Protein AF-0000000080328925 (afdb_homodimer)

Nearest PDB structures (foldseek):
  3g5o-assembly1_D  TM=6.766E-01  e=2.628E-03  Mycobacterium tuberculosis H37Rv
  6l8f-assembly1_A  TM=6.306E-01  e=3.011E-03  Staphylococcus aureus subsp. aureus NCTC 8325
  6l8e-assembly1_B  TM=8.071E-01  e=2.493E-02  Staphylococcus aureus subsp. aureus NCTC 8325
  6l8e-assembly2_L  TM=7.746E-01  e=1.898E-02  Staphylococcus aureus subsp. aureus NCTC 8325
  2a6q-assembly3_D  TM=7.934E-01  e=1.118E-01  Escherichia coli

InterPro domains:
  IPR006442 Type II toxin-antitoxin system, antitoxin Phd/YefM [PF02604] (5-58)
  IPR036165 YefM-like superfamily [SSF143120] (5-52)
  IPR051405 phD/YefM antitoxin [PTHR33713] (3-58)

Secondary structure (DSSP, 8-state):
--EEEEHHHHHHTHHHHHHHHHHH---EEEEETTEEEEEEEEHHHHHHHHHHHHHHHHHHHHHHHSS------------------------/--EEEEHHHHHHTHHHHHHHHHHH---EEEEETTEEEEEEEEHHHHHHHHHHHHHHHHHHHHHHHHS------------------------

pLDDT: mean 80.92, std 21.48, range [37.5, 98.62]

Foldseek 3Di:
DAAEDEPVVCVVCVVVQVCCQAPVVHKYFYDHPPHTDDIDHDPVVVVVVVVVVVVVVVVVCVVVVVPPPPPPDPPPPPPVPPPPPPPDPDD/DAAEDEPVVCVVCVVVQVCCQAPVVHKYFYDHPPHTDDIDHDPVVVVVVVVVVVVVVVVVCVVVVVPPPPPPDPPPPPPPPPPPPPPDPDD

Solvent-accessible surface area (backbone atoms only — not comparable t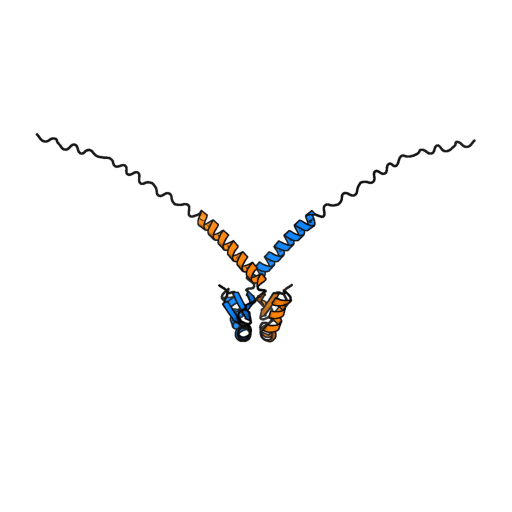o full-atom values): 10812 Å² total; per-residue (Å²): 134,70,50,77,42,43,53,72,56,39,48,78,37,41,72,61,54,49,45,39,20,64,75,65,70,38,40,37,34,34,17,57,96,87,39,81,49,34,28,43,33,29,56,66,57,51,49,53,51,50,51,51,52,52,52,52,50,50,51,51,50,52,61,55,53,63,64,62,59,78,76,78,71,76,77,78,78,75,78,73,75,78,77,77,74,75,69,76,77,81,125,135,68,50,76,40,43,54,72,55,39,47,78,37,41,70,59,53,50,46,40,20,63,74,65,68,38,40,36,33,33,18,58,95,86,38,80,50,34,28,42,31,30,55,66,56,51,50,52,51,51,52,51,53,53,52,51,48,51,51,51,48,52,61,55,54,61,65,60,57,78,75,76,70,78,76,78,78,76,76,75,76,78,76,77,74,76,68,77,78,73,133

Structure (mmCIF, N/CA/C/O backbone):
data_AF-0000000080328925-model_v1
#
loop_
_entity.id
_entity.type
_entity.pdbx_description
1 polymer Antitoxin
#
loop_
_atom_site.group_PDB
_atom_site.id
_atom_site.type_symbol
_atom_site.label_atom_id
_atom_site.label_alt_id
_atom_site.label_comp_id
_atom_site.label_asym_id
_atom_site.label_entity_id
_atom_site.label_seq_id
_atom_site.pdbx_PDB_ins_code
_atom_site.Cartn_x
_atom_site.Cartn_y
_atom_site.Cartn_z
_atom_site.occupancy
_atom_site.B_iso_or_equiv
_atom_site.auth_seq_id
_atom_site.auth_comp_id
_atom_site.auth_asym_id
_atom_site.auth_atom_id
_atom_site.pdbx_PDB_model_num
ATOM 1 N N . MET A 1 1 ? 4.5 -3.24 13.562 1 73.44 1 MET A N 1
ATOM 2 C CA . MET A 1 1 ? 5.504 -3.932 12.758 1 73.44 1 MET A CA 1
ATOM 3 C C . MET A 1 1 ? 4.867 -4.574 11.523 1 73.44 1 MET A C 1
ATOM 5 O O . MET A 1 1 ? 3.715 -5.004 11.57 1 73.44 1 MET A O 1
ATOM 9 N N . ALA A 1 2 ? 5.555 -4.457 10.289 1 85.75 2 ALA A N 1
ATOM 10 C CA . ALA A 1 2 ? 5.027 -5.047 9.055 1 85.75 2 ALA A CA 1
ATOM 11 C C . ALA A 1 2 ? 5.527 -6.477 8.875 1 85.75 2 ALA A C 1
ATOM 13 O O . ALA A 1 2 ? 6.633 -6.816 9.312 1 85.75 2 ALA A O 1
ATOM 14 N N . TYR A 1 3 ? 4.691 -7.438 8.398 1 95.06 3 TYR A N 1
ATOM 15 C CA . TYR A 1 3 ? 5.039 -8.805 8.031 1 95.06 3 TYR A CA 1
ATOM 16 C C . TYR A 1 3 ? 5.836 -8.844 6.738 1 95.06 3 TYR A C 1
ATOM 18 O O . TYR A 1 3 ? 5.438 -8.234 5.742 1 95.06 3 TYR A O 1
ATOM 26 N N . GLU A 1 4 ? 6.984 -9.539 6.754 1 97.81 4 GLU A N 1
ATOM 27 C CA . GLU A 1 4 ? 7.828 -9.602 5.566 1 97.81 4 GLU A CA 1
ATOM 28 C C . GLU A 1 4 ? 7.75 -10.977 4.906 1 97.81 4 GLU A C 1
ATOM 30 O O . GLU A 1 4 ? 7.723 -12 5.59 1 97.81 4 GLU A O 1
ATOM 35 N N . ILE A 1 5 ? 7.691 -10.984 3.531 1 98.12 5 ILE A N 1
ATOM 36 C CA . ILE A 1 5 ? 7.602 -12.227 2.762 1 98.12 5 ILE A CA 1
ATOM 37 C C . ILE A 1 5 ? 8.336 -12.062 1.435 1 98.12 5 ILE A C 1
ATOM 39 O O . ILE A 1 5 ? 8.328 -10.977 0.84 1 98.12 5 ILE A O 1
ATOM 43 N N . SER A 1 6 ? 9 -13.125 0.946 1 97.81 6 SER A N 1
ATOM 44 C CA . SER A 1 6 ? 9.688 -13.055 -0.342 1 97.81 6 SER A CA 1
ATOM 45 C C . SER A 1 6 ? 8.688 -13.039 -1.495 1 97.81 6 SER A C 1
ATOM 47 O O . SER A 1 6 ? 7.559 -13.516 -1.354 1 97.81 6 SER A O 1
ATOM 49 N N . VAL A 1 7 ? 9.156 -12.523 -2.627 1 96.88 7 VAL A N 1
ATOM 50 C CA . VAL A 1 7 ? 8.328 -12.469 -3.828 1 96.88 7 VAL A CA 1
ATOM 51 C C . VAL A 1 7 ? 7.828 -13.875 -4.172 1 96.88 7 VAL A C 1
ATOM 53 O O . VAL A 1 7 ? 6.66 -14.055 -4.516 1 96.88 7 VAL A O 1
ATOM 56 N N . THR A 1 8 ? 8.672 -14.859 -4.102 1 96.06 8 THR A N 1
ATOM 57 C CA . THR A 1 8 ? 8.328 -16.234 -4.43 1 96.06 8 THR A CA 1
ATOM 58 C C . THR A 1 8 ? 7.223 -16.75 -3.514 1 96.06 8 THR A C 1
ATOM 60 O O . THR A 1 8 ? 6.211 -17.281 -3.988 1 96.06 8 THR A O 1
ATOM 63 N N . HIS A 1 9 ? 7.324 -16.547 -2.246 1 97.12 9 HIS A N 1
ATOM 64 C CA . HIS A 1 9 ? 6.324 -17 -1.287 1 97.12 9 HIS A CA 1
ATOM 65 C C . HIS A 1 9 ? 5.055 -16.172 -1.379 1 97.12 9 HIS A C 1
ATOM 67 O O . HIS A 1 9 ? 3.949 -16.688 -1.194 1 97.12 9 HIS A O 1
ATOM 73 N N . ALA A 1 10 ? 5.23 -14.922 -1.622 1 98.06 10 ALA A N 1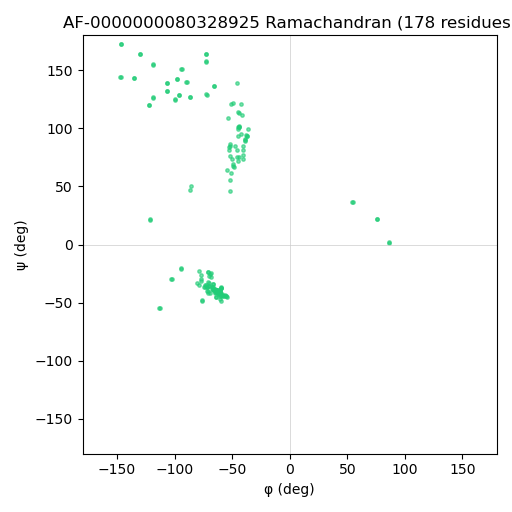
ATOM 74 C CA . ALA A 1 10 ? 4.062 -14.055 -1.765 1 98.06 10 ALA A CA 1
ATOM 75 C C . ALA A 1 10 ? 3.154 -14.531 -2.891 1 98.06 10 ALA A C 1
ATOM 77 O O . ALA A 1 10 ? 1.928 -14.508 -2.76 1 98.06 10 ALA A O 1
ATOM 78 N N . ARG A 1 11 ? 3.795 -14.906 -3.998 1 96.25 11 ARG A N 1
ATOM 79 C CA . ARG A 1 11 ? 3.021 -15.43 -5.121 1 96.25 11 ARG A CA 1
ATOM 80 C C . ARG A 1 11 ? 2.199 -16.641 -4.703 1 96.25 11 ARG A C 1
ATOM 82 O O . ARG A 1 11 ? 1.01 -16.734 -5.016 1 96.25 11 ARG A O 1
ATOM 89 N N . ALA A 1 12 ? 2.771 -17.516 -3.994 1 96.88 12 ALA A N 1
ATOM 90 C CA . ALA A 1 12 ? 2.141 -18.766 -3.588 1 96.88 12 ALA A CA 1
ATOM 91 C C . ALA A 1 12 ? 1.044 -18.531 -2.557 1 96.88 12 ALA A C 1
ATOM 93 O O . ALA A 1 12 ? 0.071 -19.281 -2.484 1 96.88 12 ALA A O 1
ATOM 94 N N . GLU A 1 13 ? 1.118 -17.391 -1.814 1 97.5 13 GLU A N 1
ATOM 95 C CA . GLU A 1 13 ? 0.231 -17.188 -0.673 1 97.5 13 GLU A CA 1
ATOM 96 C C . GLU A 1 13 ? -0.596 -15.922 -0.841 1 97.5 13 GLU A C 1
ATOM 98 O O . GLU A 1 13 ? -1.087 -15.359 0.141 1 97.5 13 GLU A O 1
ATOM 103 N N . LEU A 1 14 ? -0.734 -15.484 -2 1 97.62 14 LEU A N 1
ATOM 104 C CA . LEU A 1 14 ? -1.312 -14.164 -2.223 1 97.62 14 LEU A CA 1
ATOM 105 C C . LEU A 1 14 ? -2.678 -14.047 -1.552 1 97.62 14 LEU A C 1
ATOM 107 O O . LEU A 1 14 ? -2.977 -13.031 -0.913 1 97.62 14 LEU A O 1
ATOM 111 N N . ALA A 1 15 ? -3.537 -15.078 -1.69 1 95.38 15 ALA A N 1
ATOM 112 C CA . ALA A 1 15 ? -4.875 -15.023 -1.107 1 95.38 15 ALA A CA 1
ATOM 113 C C . ALA A 1 15 ? -4.809 -14.844 0.407 1 95.38 15 ALA A C 1
ATOM 115 O O . ALA A 1 15 ? -5.531 -14.023 0.975 1 95.38 15 ALA A O 1
ATOM 116 N N . ASP A 1 16 ? -3.955 -15.562 1.04 1 96.94 16 ASP A N 1
ATOM 117 C CA . ASP A 1 16 ? -3.779 -15.477 2.486 1 96.94 16 ASP A CA 1
ATOM 118 C C . ASP A 1 16 ? -3.213 -14.109 2.887 1 96.94 16 ASP A C 1
ATOM 120 O O . ASP A 1 16 ? -3.59 -13.555 3.922 1 96.94 16 ASP A O 1
ATOM 124 N N . LEU A 1 17 ? -2.299 -13.586 2.125 1 98 17 LEU A N 1
ATOM 125 C CA . LEU A 1 17 ? -1.716 -12.281 2.412 1 98 17 LEU A CA 1
ATOM 126 C C . LEU A 1 17 ? -2.768 -11.18 2.32 1 98 17 LEU A C 1
ATOM 128 O O . LEU A 1 17 ? -2.795 -10.266 3.148 1 98 17 LEU A O 1
ATOM 132 N N . ILE A 1 18 ? -3.625 -11.336 1.327 1 97.81 18 ILE A N 1
ATOM 133 C CA . ILE A 1 18 ? -4.715 -10.383 1.169 1 97.81 18 ILE A CA 1
ATOM 134 C C . ILE A 1 18 ? -5.637 -10.438 2.387 1 97.81 18 ILE A C 1
ATOM 136 O O . ILE A 1 18 ? -6.039 -9.406 2.92 1 97.81 18 ILE A O 1
ATOM 140 N N . ASN A 1 19 ? -5.906 -11.586 2.871 1 97 19 ASN A N 1
ATOM 141 C CA . ASN A 1 19 ? -6.75 -11.75 4.051 1 97 19 ASN A CA 1
ATOM 142 C C . ASN A 1 19 ? -6.113 -11.125 5.285 1 97 19 ASN A C 1
ATOM 144 O O . ASN A 1 19 ? -6.809 -10.547 6.129 1 97 19 ASN A O 1
ATOM 148 N N . ARG A 1 20 ? -4.836 -11.273 5.395 1 96.5 20 ARG A N 1
ATOM 149 C CA . ARG A 1 20 ? -4.113 -10.672 6.512 1 96.5 20 ARG A CA 1
ATOM 150 C C . ARG A 1 20 ? -4.273 -9.156 6.52 1 96.5 20 ARG A C 1
ATOM 152 O O . ARG A 1 20 ? -4.426 -8.547 7.578 1 96.5 20 ARG A O 1
ATOM 159 N N . VAL A 1 21 ? -4.281 -8.578 5.375 1 97.94 21 VAL A N 1
ATOM 160 C CA . VAL A 1 21 ? -4.414 -7.129 5.258 1 97.94 21 VAL A CA 1
ATOM 161 C C . VAL A 1 21 ? -5.867 -6.719 5.504 1 97.94 21 VAL A C 1
ATOM 163 O O . VAL A 1 21 ? -6.137 -5.824 6.309 1 97.94 21 VAL A O 1
ATOM 166 N N . VAL A 1 22 ? -6.781 -7.402 4.875 1 97.19 22 VAL A N 1
ATOM 167 C CA . VAL A 1 22 ? -8.188 -7.023 4.906 1 97.19 22 VAL A CA 1
ATOM 168 C C . VAL A 1 22 ? -8.766 -7.285 6.297 1 97.19 22 VAL A C 1
ATOM 170 O O . VAL A 1 22 ? -9.469 -6.441 6.855 1 97.19 22 VAL A O 1
ATOM 173 N N . TYR A 1 23 ? -8.445 -8.375 6.914 1 96.44 23 TYR A N 1
ATOM 174 C CA . TYR A 1 23 ? -9.086 -8.773 8.164 1 96.44 23 TYR A CA 1
ATOM 175 C C . TYR A 1 23 ? -8.18 -8.484 9.359 1 96.44 23 TYR A C 1
ATOM 177 O O . TYR A 1 23 ? -8.656 -8.227 10.461 1 96.44 23 TYR A O 1
ATOM 185 N N . GLY A 1 24 ? -6.945 -8.523 9.188 1 94.75 24 GLY A N 1
ATOM 186 C CA . GLY A 1 24 ? -6.016 -8.344 10.289 1 94.75 24 GLY A CA 1
ATOM 187 C C . GLY A 1 24 ? -5.535 -6.914 10.445 1 94.75 24 GLY A C 1
ATOM 188 O O . GLY A 1 24 ? -4.973 -6.551 11.484 1 94.75 24 GLY A O 1
ATOM 189 N N . GLY A 1 25 ? -5.652 -6.172 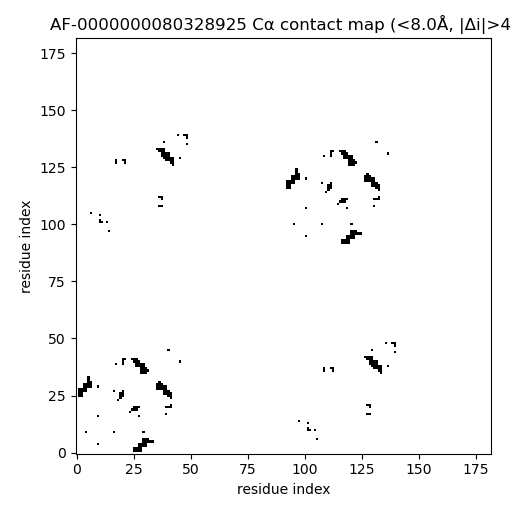9.406 1 93.25 25 GLY A N 1
ATOM 190 C CA . GLY A 1 25 ? -5.188 -4.797 9.453 1 93.25 25 GLY A CA 1
ATOM 191 C C . GLY A 1 25 ? -3.676 -4.676 9.375 1 93.25 25 GLY A C 1
ATOM 192 O O . GLY A 1 25 ? -3.107 -3.662 9.781 1 93.25 25 GLY A O 1
ATOM 193 N N . GLU A 1 26 ? -3.043 -5.648 8.867 1 94.88 26 GLU A N 1
ATOM 194 C CA . GLU A 1 26 ? -1.586 -5.676 8.781 1 94.88 26 GLU A CA 1
ATOM 195 C C . GLU A 1 26 ? -1.104 -5.148 7.434 1 94.88 26 GLU A C 1
ATOM 197 O O . GLU A 1 26 ? -1.851 -5.16 6.453 1 94.88 26 GLU A O 1
ATOM 202 N N . ARG A 1 27 ? 0.048 -4.621 7.512 1 97.88 27 ARG A N 1
ATOM 203 C CA . ARG A 1 27 ? 0.767 -4.359 6.266 1 97.88 27 ARG A CA 1
ATOM 204 C C . ARG A 1 27 ? 1.772 -5.469 5.977 1 97.88 27 ARG A C 1
ATOM 206 O O . ARG A 1 27 ? 2.402 -6 6.891 1 97.88 27 ARG A O 1
ATOM 213 N N . VAL A 1 28 ? 1.84 -5.754 4.652 1 98.44 28 VAL A N 1
ATOM 214 C CA . VAL A 1 28 ? 2.744 -6.828 4.258 1 98.44 28 VAL A CA 1
ATOM 215 C C . VAL A 1 28 ? 3.818 -6.277 3.318 1 98.44 28 VAL A C 1
ATOM 217 O O . VAL A 1 28 ? 3.502 -5.684 2.285 1 98.44 28 VAL A O 1
ATOM 220 N N . VAL A 1 29 ? 5.066 -6.539 3.699 1 98.5 29 VAL A N 1
ATOM 221 C CA . VAL A 1 29 ? 6.18 -6.098 2.867 1 98.5 29 VAL A CA 1
ATOM 222 C C . VAL A 1 29 ? 6.691 -7.262 2.021 1 98.5 29 VAL A C 1
ATOM 224 O O . VAL A 1 29 ? 6.961 -8.344 2.545 1 98.5 29 VAL A O 1
ATOM 227 N N . VAL A 1 30 ? 6.723 -7.055 0.761 1 98.44 30 VAL A N 1
ATOM 228 C CA . VAL A 1 30 ? 7.246 -8.055 -0.166 1 98.44 30 VAL A CA 1
ATOM 229 C C . VAL A 1 30 ? 8.703 -7.75 -0.487 1 98.44 30 VAL A C 1
ATOM 231 O O . VAL A 1 30 ? 9.039 -6.637 -0.902 1 98.44 30 VAL A O 1
ATOM 234 N N . THR A 1 31 ? 9.547 -8.789 -0.33 1 97.94 31 THR A N 1
ATOM 235 C CA . THR A 1 31 ? 10.984 -8.586 -0.462 1 97.94 31 THR A CA 1
ATOM 236 C C . THR A 1 31 ? 11.547 -9.422 -1.607 1 97.94 31 THR A C 1
ATOM 238 O O . THR A 1 31 ? 10.891 -10.359 -2.078 1 97.94 31 THR A O 1
ATOM 241 N N . ARG A 1 32 ? 12.586 -9.008 -2.139 1 96.25 32 ARG A N 1
ATOM 242 C CA . ARG A 1 32 ? 13.438 -9.789 -3.025 1 96.25 32 ARG A CA 1
ATOM 243 C C . ARG A 1 32 ? 14.859 -9.867 -2.484 1 96.25 32 ARG A C 1
ATOM 245 O O . ARG A 1 32 ? 15.508 -8.844 -2.273 1 96.25 32 ARG A O 1
ATOM 252 N N . HIS A 1 33 ? 15.391 -11 -2.207 1 95.19 33 HIS A N 1
ATOM 253 C CA . HIS A 1 33 ? 16.719 -11.203 -1.645 1 95.19 33 HIS A CA 1
ATOM 254 C C . HIS A 1 33 ? 16.906 -10.414 -0.356 1 95.19 33 HIS A C 1
ATOM 256 O O . HIS A 1 33 ? 17.938 -9.766 -0.162 1 95.19 33 HIS A O 1
ATOM 262 N N . GLY A 1 34 ? 15.875 -10.359 0.349 1 94.19 34 GLY A N 1
ATOM 263 C CA . GLY A 1 34 ? 15.938 -9.734 1.658 1 94.19 34 GLY A CA 1
ATOM 264 C C . GLY A 1 34 ? 15.734 -8.227 1.607 1 94.19 34 GLY A C 1
ATOM 265 O O . GLY A 1 34 ? 15.703 -7.566 2.646 1 94.19 34 GLY A O 1
ATOM 266 N N . LYS A 1 35 ? 15.492 -7.66 0.41 1 95.56 35 LYS A N 1
ATOM 267 C CA . LYS A 1 35 ? 15.289 -6.223 0.255 1 95.56 35 LYS A CA 1
ATOM 268 C C . LYS A 1 35 ? 13.82 -5.902 -0.009 1 95.56 35 LYS A C 1
ATOM 270 O O . LYS A 1 35 ? 13.18 -6.527 -0.859 1 95.56 35 LYS A O 1
ATOM 275 N N . PRO A 1 36 ? 13.297 -4.953 0.702 1 97 36 PRO A N 1
ATOM 276 C CA . PRO A 1 36 ? 11.898 -4.586 0.47 1 97 36 PRO A CA 1
ATOM 277 C C . PRO A 1 36 ? 11.672 -3.977 -0.912 1 97 36 PRO A C 1
ATOM 279 O O . PRO A 1 36 ? 12.438 -3.121 -1.35 1 97 36 PRO A O 1
ATOM 282 N N . LEU A 1 37 ? 10.594 -4.402 -1.585 1 97.69 37 LEU A N 1
ATOM 283 C CA . LEU A 1 37 ? 10.258 -3.91 -2.916 1 97.69 37 LEU A CA 1
ATOM 284 C C . LEU A 1 37 ? 8.977 -3.088 -2.887 1 97.69 37 LEU A C 1
ATOM 286 O O . LEU A 1 37 ? 8.961 -1.935 -3.322 1 97.69 37 LEU A O 1
ATOM 290 N N . VAL A 1 38 ? 7.938 -3.721 -2.352 1 98.31 38 VAL A N 1
ATOM 291 C CA . VAL A 1 38 ? 6.605 -3.131 -2.299 1 98.31 38 VAL A CA 1
ATOM 292 C C . VAL A 1 38 ? 5.883 -3.596 -1.035 1 98.31 38 VAL A C 1
ATOM 294 O O . VAL A 1 38 ? 6.391 -4.445 -0.298 1 98.31 38 VAL A O 1
ATOM 297 N N . ALA A 1 39 ? 4.758 -3.02 -0.806 1 98.62 39 ALA A N 1
ATOM 298 C CA . ALA A 1 39 ? 3.928 -3.449 0.316 1 98.62 39 ALA A CA 1
ATOM 299 C C . ALA A 1 39 ? 2.465 -3.578 -0.101 1 98.62 39 ALA A C 1
ATOM 301 O O . ALA A 1 39 ? 1.987 -2.826 -0.953 1 98.62 39 ALA A O 1
ATOM 302 N N . LEU A 1 40 ? 1.852 -4.57 0.459 1 98.62 40 LEU A N 1
ATOM 303 C CA . LEU A 1 40 ? 0.396 -4.66 0.417 1 98.62 40 LEU A CA 1
ATOM 304 C C . LEU A 1 40 ? -0.23 -3.883 1.571 1 98.62 40 LEU A C 1
ATOM 306 O O . LEU A 1 40 ? 0.138 -4.082 2.73 1 98.62 40 LEU A O 1
ATOM 310 N N . VAL A 1 41 ? -1.163 -2.971 1.268 1 98.19 41 VAL A N 1
ATOM 311 C CA . VAL A 1 41 ? -1.798 -2.156 2.299 1 98.19 41 VAL A CA 1
ATOM 312 C C . VAL A 1 41 ? -3.314 -2.201 2.133 1 98.19 41 VAL A C 1
ATOM 314 O O . VAL A 1 41 ? -3.818 -2.59 1.075 1 98.19 41 VAL A O 1
ATOM 317 N N . SER A 1 42 ? -3.992 -1.792 3.148 1 97.81 42 SER A N 1
ATOM 318 C CA . SER A 1 42 ? -5.449 -1.78 3.15 1 97.81 42 SER A CA 1
ATOM 319 C C . SER A 1 42 ? -5.996 -0.667 2.264 1 97.81 42 SER A C 1
ATOM 321 O O . SER A 1 42 ? -5.273 0.276 1.928 1 97.81 42 SER A O 1
ATOM 323 N N . ALA A 1 43 ? -7.25 -0.837 1.982 1 96.12 43 ALA A N 1
ATOM 324 C CA . ALA A 1 43 ? -7.957 0.228 1.276 1 96.12 43 ALA A CA 1
ATOM 325 C C . ALA A 1 43 ? -7.93 1.528 2.074 1 96.12 43 ALA A C 1
ATOM 327 O O . ALA A 1 43 ? -7.809 2.613 1.502 1 96.12 43 ALA A O 1
ATOM 328 N N . ALA A 1 44 ? -8.023 1.46 3.312 1 95.69 44 ALA A N 1
ATOM 329 C CA . ALA A 1 44 ? -7.965 2.639 4.176 1 95.69 44 ALA A CA 1
ATOM 330 C C . ALA A 1 44 ? -6.605 3.324 4.082 1 95.69 44 ALA A C 1
ATOM 332 O O . ALA A 1 44 ? -6.527 4.555 4.012 1 95.69 44 ALA A O 1
ATOM 333 N N . ASP A 1 45 ? -5.562 2.545 4.129 1 97 45 ASP A N 1
ATOM 334 C CA . ASP A 1 45 ? -4.227 3.104 3.971 1 97 45 ASP A CA 1
ATOM 335 C C . ASP A 1 45 ? -4.074 3.789 2.613 1 97 45 ASP A C 1
ATOM 337 O O . ASP A 1 45 ? -3.436 4.84 2.51 1 97 45 ASP A O 1
ATOM 341 N N . LEU A 1 46 ? -4.633 3.15 1.612 1 96.88 46 LEU A N 1
ATOM 342 C CA . LEU A 1 46 ? -4.582 3.758 0.287 1 96.88 46 LEU A CA 1
ATOM 343 C C . LEU A 1 46 ? -5.289 5.109 0.281 1 96.88 46 LEU A C 1
ATOM 345 O O . LEU A 1 46 ? -4.805 6.066 -0.332 1 96.88 46 LEU A O 1
ATOM 349 N N . GLU A 1 47 ? -6.344 5.195 0.957 1 96.25 47 GLU A N 1
ATOM 350 C CA . GLU A 1 47 ? -7.086 6.449 1.057 1 96.25 47 GLU A CA 1
ATOM 351 C C . GLU A 1 47 ? -6.273 7.52 1.779 1 96.25 47 GLU A C 1
ATOM 353 O O . GLU A 1 47 ? -6.273 8.688 1.376 1 96.25 47 GLU A O 1
ATOM 358 N N . ARG A 1 48 ? -5.633 7.121 2.775 1 96.69 48 ARG A N 1
ATOM 359 C CA . ARG A 1 48 ? -4.777 8.055 3.502 1 96.69 48 ARG A CA 1
ATOM 360 C C . ARG A 1 48 ? -3.682 8.609 2.598 1 96.69 48 ARG A C 1
ATOM 362 O O . ARG A 1 48 ? -3.357 9.797 2.664 1 96.69 48 ARG A O 1
ATOM 369 N N . LEU A 1 49 ? -3.129 7.77 1.814 1 96.81 49 LEU A N 1
ATOM 370 C CA . LEU A 1 49 ? -2.107 8.211 0.871 1 96.81 49 LEU A CA 1
ATOM 371 C C . LEU A 1 49 ? -2.688 9.195 -0.137 1 96.81 49 LEU A C 1
ATOM 373 O O . LEU A 1 49 ? -2.047 10.195 -0.474 1 96.81 49 LEU A O 1
ATOM 377 N N . ALA A 1 50 ? -3.867 8.898 -0.579 1 95.88 50 ALA A N 1
ATOM 378 C CA . ALA A 1 50 ? -4.531 9.789 -1.529 1 95.88 50 ALA A CA 1
ATOM 379 C C . ALA A 1 50 ? -4.777 11.164 -0.915 1 95.88 50 ALA A C 1
ATOM 381 O O . ALA A 1 50 ? -4.66 12.188 -1.596 1 95.88 50 ALA A O 1
ATOM 382 N N . GLU A 1 51 ? -5.129 11.18 0.304 1 96.06 51 GLU A N 1
ATOM 383 C CA . GLU A 1 51 ? -5.344 12.438 1.015 1 96.06 51 GLU A CA 1
ATOM 384 C C . GLU A 1 51 ? -4.055 13.25 1.106 1 96.06 51 GLU A C 1
ATOM 386 O O . GLU A 1 51 ? -4.074 14.469 0.966 1 96.06 51 GLU A O 1
ATOM 391 N N . LEU A 1 52 ? -2.994 12.531 1.35 1 94.56 52 LEU A N 1
ATOM 392 C CA . LEU A 1 52 ? -1.695 13.195 1.386 1 94.56 52 LEU A CA 1
ATOM 393 C C . LEU A 1 52 ? -1.357 13.805 0.028 1 94.56 52 LEU A C 1
ATOM 395 O O . LEU A 1 52 ? -0.852 14.93 -0.047 1 94.56 52 LEU A O 1
ATOM 399 N N . ASP A 1 53 ? -1.658 13.062 -1.004 1 94.75 53 ASP A N 1
ATOM 400 C CA . ASP A 1 53 ? -1.414 13.57 -2.352 1 94.75 53 ASP A CA 1
ATOM 401 C C . ASP A 1 53 ? -2.232 14.828 -2.625 1 94.75 53 ASP A C 1
ATOM 403 O O . ASP A 1 53 ? -1.72 15.797 -3.193 1 94.75 53 ASP A O 1
ATOM 407 N N . ALA A 1 54 ? -3.443 14.789 -2.205 1 93.94 54 ALA A N 1
ATOM 408 C CA . ALA A 1 54 ? -4.34 15.914 -2.426 1 93.94 54 ALA A CA 1
ATOM 409 C C . ALA A 1 54 ? -3.867 17.156 -1.658 1 93.94 54 ALA A C 1
ATOM 411 O O . ALA A 1 54 ? -3.949 18.266 -2.162 1 93.94 54 ALA A O 1
ATOM 412 N N . ALA A 1 55 ? -3.385 16.938 -0.504 1 91 55 ALA A N 1
ATOM 413 C CA . ALA A 1 55 ? -2.9 18.047 0.32 1 91 55 ALA A CA 1
ATOM 414 C C . ALA A 1 55 ? -1.653 18.688 -0.291 1 91 55 ALA A C 1
ATOM 416 O O . ALA A 1 55 ? -1.496 19.906 -0.264 1 91 55 ALA A O 1
ATOM 417 N N . GLN A 1 56 ? -0.836 17.906 -0.831 1 89.31 56 GLN A N 1
ATOM 418 C CA . GLN A 1 56 ? 0.391 18.406 -1.445 1 89.31 56 GLN A CA 1
ATOM 419 C C . GLN A 1 56 ? 0.09 19.188 -2.719 1 89.31 56 GLN A C 1
ATOM 421 O O . GLN A 1 56 ? 0.738 20.203 -2.998 1 89.31 56 GLN A O 1
ATOM 426 N N . G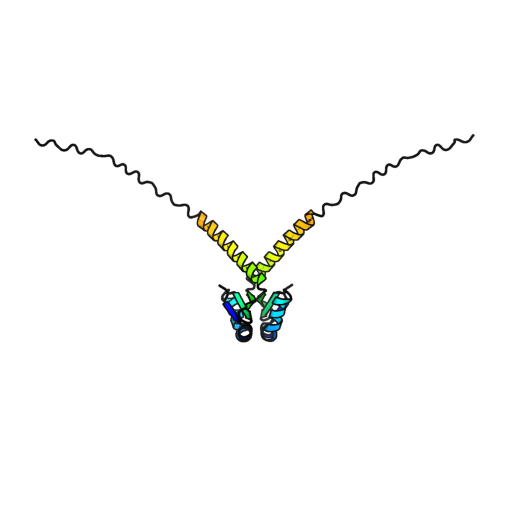LU A 1 57 ? -0.868 18.734 -3.379 1 89.62 57 GLU A N 1
ATOM 427 C CA . GLU A 1 57 ? -1.265 19.453 -4.59 1 89.62 57 GLU A CA 1
ATOM 428 C C . GLU A 1 57 ? -1.847 20.812 -4.254 1 89.62 57 GLU A C 1
ATOM 430 O O . GLU A 1 57 ? -1.629 21.781 -4.988 1 89.62 57 GLU A O 1
ATOM 435 N N . GLN A 1 58 ? -2.535 20.859 -3.201 1 87.38 58 GLN A N 1
ATOM 436 C CA . GLN A 1 58 ? -3.125 22.125 -2.768 1 87.38 58 GLN A CA 1
ATOM 437 C C . GLN A 1 58 ? -2.045 23.125 -2.352 1 87.38 58 GLN A C 1
ATOM 439 O O . GLN A 1 58 ? -2.137 24.312 -2.664 1 87.38 58 GLN A O 1
ATOM 444 N N . VAL A 1 59 ? -1.005 22.609 -1.795 1 85.69 59 VAL A N 1
ATOM 445 C CA . VAL A 1 59 ? 0.091 23.469 -1.359 1 85.69 59 VAL A CA 1
ATOM 446 C C . VAL A 1 59 ? 0.872 23.969 -2.574 1 85.69 59 VAL A C 1
ATOM 448 O O . VAL A 1 59 ? 1.215 25.141 -2.658 1 85.69 59 VAL A O 1
ATOM 451 N N . ILE A 1 60 ? 0.999 23.141 -3.537 1 86.69 60 ILE A N 1
ATOM 452 C CA . ILE A 1 60 ? 1.739 23.5 -4.746 1 86.69 60 ILE A CA 1
ATOM 453 C C . ILE A 1 60 ? 0.944 24.516 -5.562 1 86.69 60 ILE A C 1
ATOM 455 O O . ILE A 1 60 ? 1.508 25.469 -6.086 1 86.69 60 ILE A O 1
ATOM 459 N N . SER A 1 61 ? -0.334 24.266 -5.586 1 86.94 61 SER A N 1
ATOM 460 C CA . SER A 1 61 ? -1.194 25.172 -6.348 1 86.94 61 SER A CA 1
ATOM 461 C C . SER A 1 61 ? -1.314 26.531 -5.668 1 86.94 61 SER A C 1
ATOM 463 O O . SER A 1 61 ? -1.41 27.562 -6.34 1 86.94 61 SER A O 1
ATOM 465 N N . SER A 1 62 ? -1.267 26.531 -4.355 1 81.94 62 SER A N 1
ATOM 466 C CA . SER A 1 62 ? -1.369 27.797 -3.611 1 81.94 62 SER A CA 1
ATOM 467 C C . SER A 1 62 ? -0.089 28.609 -3.729 1 81.94 62 SER A C 1
ATOM 469 O O . SER A 1 62 ? -0.138 29.844 -3.834 1 81.94 62 SER A O 1
ATOM 471 N N . VAL A 1 63 ? 1.004 27.906 -3.781 1 78.88 63 VAL A N 1
ATOM 472 C CA . VAL A 1 63 ? 2.283 28.594 -3.883 1 78.88 63 VAL A CA 1
ATOM 473 C C . VAL A 1 63 ? 2.496 29.078 -5.316 1 78.88 63 VAL A C 1
ATOM 475 O O . VAL A 1 63 ? 3.135 30.109 -5.539 1 78.88 63 VAL A O 1
ATOM 478 N N . SER A 1 64 ? 1.927 28.328 -6.207 1 74.5 64 SER A N 1
ATOM 479 C CA . SER A 1 64 ? 2.051 28.719 -7.609 1 74.5 64 SER A CA 1
ATOM 480 C C . SER A 1 64 ? 1.062 29.812 -7.969 1 74.5 64 SER A C 1
ATOM 482 O O . SER A 1 64 ? 1.316 30.625 -8.867 1 74.5 64 SER A O 1
ATOM 484 N N . GLY A 1 65 ? -0.066 29.766 -7.344 1 65.44 65 GLY A N 1
ATOM 485 C CA . GLY A 1 65 ? -1.054 30.812 -7.598 1 65.44 65 GLY A CA 1
ATOM 486 C C . GLY A 1 65 ? -0.649 32.156 -7.047 1 65.44 65 GLY A C 1
ATOM 487 O O . GLY A 1 65 ? -1.215 33.188 -7.434 1 65.44 65 GLY A O 1
ATOM 488 N N . VAL A 1 66 ? 0.174 32.156 -5.973 1 59.22 66 VAL A N 1
ATOM 489 C CA . VAL A 1 66 ? 0.583 33.406 -5.395 1 59.22 66 VAL A CA 1
ATOM 490 C C . VAL A 1 66 ? 1.511 34.156 -6.363 1 59.22 66 VAL A C 1
ATOM 492 O O . VAL A 1 66 ? 1.632 35.375 -6.309 1 59.22 66 VAL A O 1
ATOM 495 N N . HIS A 1 67 ? 2.119 33.438 -7.18 1 56.12 67 HIS A N 1
ATOM 496 C CA . HIS A 1 67 ? 3.031 34.188 -8.055 1 56.12 67 HIS A CA 1
ATOM 497 C C . HIS A 1 67 ? 2.275 34.875 -9.18 1 56.12 67 HIS A C 1
ATOM 499 O O . HIS A 1 67 ? 2.848 35.688 -9.906 1 56.12 67 HIS A O 1
ATOM 505 N N . GLU A 1 68 ? 1.175 34.344 -9.43 1 53.19 68 GLU A N 1
ATOM 506 C CA . GLU A 1 68 ? 0.637 35 -10.617 1 53.19 68 GLU A CA 1
ATOM 507 C C . GLU A 1 68 ? -0.154 36.25 -10.242 1 53.19 68 GLU A C 1
ATOM 509 O O . GLU A 1 68 ? -1.348 36.156 -9.945 1 53.19 68 GLU A O 1
ATOM 514 N N . ALA A 1 69 ? 0.392 37.125 -9.367 1 54.19 69 ALA A N 1
ATOM 515 C CA . ALA A 1 69 ? -0.238 38.438 -9.281 1 54.19 69 ALA A CA 1
ATOM 516 C C . ALA A 1 69 ? -0.404 39.062 -10.664 1 54.19 69 ALA A C 1
ATOM 518 O O . ALA A 1 69 ? 0.432 38.844 -11.547 1 54.19 69 ALA A O 1
ATOM 519 N N . PRO A 1 70 ? -1.564 39.375 -11.094 1 53.97 70 PRO A N 1
ATOM 520 C CA . PRO A 1 70 ? -1.79 40.062 -12.375 1 53.97 70 PRO A CA 1
ATOM 521 C C . PRO A 1 70 ? -0.831 41.219 -12.609 1 53.97 70 PRO A C 1
ATOM 523 O O . PRO A 1 70 ? -0.521 41.969 -11.672 1 53.97 70 PRO A O 1
ATOM 526 N N . SER A 1 71 ? 0.204 41.094 -13.383 1 53.28 71 SER A N 1
ATOM 527 C CA . SER A 1 71 ? 0.998 42.219 -13.875 1 53.28 71 SER A CA 1
ATOM 528 C C . SER A 1 71 ? 0.114 43.406 -14.227 1 53.28 71 SER A C 1
ATOM 530 O O . SER A 1 71 ? -0.815 43.281 -15.023 1 53.28 71 SER A O 1
ATOM 532 N N . VAL A 1 72 ? -0.138 44.25 -13.328 1 51.78 72 VAL A N 1
ATOM 533 C CA . VAL A 1 72 ? -0.786 45.531 -13.648 1 51.78 72 VAL A CA 1
ATOM 534 C C . VAL A 1 72 ? -0.25 46.062 -14.977 1 51.78 72 VAL A C 1
ATOM 536 O O . VAL A 1 72 ? 0.964 46.188 -15.164 1 51.78 72 VAL A O 1
ATOM 539 N N . GLN A 1 73 ? -0.818 45.844 -16.094 1 50.5 73 GLN A N 1
ATOM 540 C CA . GLN A 1 73 ? -0.55 46.531 -17.344 1 50.5 73 GLN A CA 1
ATOM 541 C C . GLN A 1 73 ? -0.428 48.031 -17.125 1 50.5 73 GLN A C 1
ATOM 543 O O . GLN A 1 73 ? -1.188 48.625 -16.359 1 50.5 73 GLN A O 1
ATOM 548 N N . PRO A 1 74 ? 0.712 48.688 -17.297 1 52.12 74 PRO A N 1
ATOM 549 C CA . PRO A 1 74 ? 0.839 50.125 -17.25 1 52.12 74 PRO A CA 1
ATOM 550 C C . PRO A 1 74 ? -0.26 50.844 -18.031 1 52.12 74 PRO A C 1
ATOM 552 O O . PRO A 1 74 ? -0.679 50.375 -19.094 1 52.12 74 PRO A O 1
ATOM 555 N N . GLY A 1 75 ? -1.316 51.406 -17.484 1 47.09 75 GLY A N 1
ATOM 556 C CA . GLY A 1 75 ? -2.238 52.312 -18.172 1 47.09 75 GLY A CA 1
ATOM 557 C C . GLY A 1 75 ? -1.548 53.281 -19.125 1 47.09 75 GLY A C 1
ATOM 558 O O . GLY A 1 75 ? -0.517 53.844 -18.781 1 47.09 75 GLY A O 1
ATOM 559 N N . ARG A 1 76 ? -1.366 52.969 -20.359 1 48 76 ARG A N 1
ATOM 560 C CA . ARG A 1 76 ? -0.976 53.906 -21.422 1 48 76 ARG A CA 1
ATOM 561 C C . ARG A 1 76 ? -1.698 55.219 -21.266 1 48 76 ARG A C 1
ATOM 563 O O . ARG A 1 76 ? -2.926 55.281 -21.359 1 48 76 ARG A O 1
ATOM 570 N N . HIS A 1 77 ? -1.215 56.188 -20.438 1 45.03 77 HIS A N 1
ATOM 571 C CA . HIS A 1 77 ? -1.575 57.625 -20.438 1 45.03 77 HIS A CA 1
ATOM 572 C C . HIS A 1 77 ? -1.599 58.188 -21.859 1 45.03 77 HIS A C 1
ATOM 574 O O . HIS A 1 77 ? -0.573 58.188 -22.547 1 45.03 77 HIS A O 1
ATOM 580 N N . ARG A 1 78 ? -2.561 57.844 -22.656 1 48.28 78 ARG A N 1
ATOM 581 C CA . ARG A 1 78 ? -2.818 58.469 -23.953 1 48.28 78 ARG A CA 1
ATOM 582 C C . ARG A 1 78 ? -2.857 60 -23.812 1 48.28 78 ARG A C 1
ATOM 584 O O . ARG A 1 78 ? -3.75 60.531 -23.156 1 48.28 78 ARG A O 1
ATOM 591 N N . PHE A 1 79 ? -1.715 60.688 -23.625 1 46.5 79 PHE A N 1
ATOM 592 C CA . PHE A 1 79 ? -1.633 62.156 -23.734 1 46.5 79 PHE A CA 1
ATOM 593 C C . PHE A 1 79 ? -2.223 62.625 -25.062 1 46.5 79 PHE A C 1
ATOM 595 O O . PHE A 1 79 ? -1.64 62.375 -26.125 1 46.5 79 PHE A O 1
ATOM 602 N N . GLY A 1 80 ? -3.408 62.312 -25.375 1 43.94 80 GLY A N 1
ATOM 603 C CA . GLY A 1 80 ? -4.047 62.875 -26.547 1 43.94 80 GLY A CA 1
ATOM 604 C C . GLY A 1 80 ? -3.979 64.375 -26.609 1 43.94 80 GLY A C 1
ATOM 605 O O . GLY A 1 80 ? -4.742 65.062 -25.922 1 43.94 80 GLY A O 1
ATOM 606 N N . ILE A 1 81 ? -2.883 65.125 -26.375 1 45.88 81 ILE A N 1
ATOM 607 C CA . ILE A 1 81 ? -2.973 66.562 -26.547 1 45.88 81 ILE A CA 1
ATOM 608 C C . ILE A 1 81 ? -3.514 66.875 -27.938 1 45.88 81 ILE A C 1
ATOM 610 O O . ILE A 1 81 ? -3.008 66.375 -28.938 1 45.88 81 ILE A O 1
ATOM 614 N N . ALA A 1 82 ? -4.758 67.375 -28.125 1 46.88 82 ALA A N 1
ATOM 615 C CA . ALA A 1 82 ? -5.617 67.875 -29.172 1 46.88 82 ALA A CA 1
ATOM 616 C C . ALA A 1 82 ? -4.918 69 -29.938 1 46.88 82 ALA A C 1
ATOM 618 O O . ALA A 1 82 ? -4.633 70.062 -29.375 1 46.88 82 ALA A O 1
ATOM 619 N N . ALA A 1 83 ? -3.805 68.812 -30.656 1 46.47 83 ALA A N 1
ATOM 620 C CA . ALA A 1 83 ? -3.295 69.938 -31.484 1 46.47 83 ALA A CA 1
ATOM 621 C C . ALA A 1 83 ? -4.395 70.5 -32.375 1 46.47 83 ALA A C 1
ATOM 623 O O . ALA A 1 83 ? -5.02 69.75 -33.156 1 46.47 83 ALA A O 1
ATOM 624 N N . GLU A 1 84 ? -5.203 71.438 -31.875 1 46.22 84 GLU A N 1
ATOM 625 C CA . GLU A 1 84 ? -6.156 72.312 -32.594 1 46.22 84 GLU A CA 1
ATOM 626 C C . GLU A 1 84 ? -5.555 72.812 -33.906 1 46.22 84 GLU A C 1
ATOM 628 O O . GLU A 1 84 ? -4.531 73.5 -33.875 1 46.22 84 GLU A O 1
ATOM 633 N N . HIS A 1 85 ? -5.418 72.062 -34.938 1 47.06 85 HIS A N 1
ATOM 634 C CA . HIS A 1 85 ? -5.012 72.5 -36.281 1 47.06 85 HIS A CA 1
ATOM 635 C C . HIS A 1 85 ? -5.887 73.625 -36.75 1 47.06 85 HIS A C 1
ATOM 637 O O . HIS A 1 85 ? -7.105 73.5 -36.844 1 47.06 85 HIS A O 1
ATOM 643 N N . ARG A 1 86 ? -5.629 74.875 -36.344 1 48.72 86 ARG A N 1
ATOM 644 C CA . ARG A 1 86 ? -6.199 76.062 -36.906 1 48.72 86 ARG A CA 1
ATOM 645 C C . ARG A 1 86 ? -6.121 76.062 -38.438 1 48.72 86 ARG A C 1
ATOM 647 O O . ARG A 1 86 ? -5.043 75.875 -39 1 48.72 86 ARG A O 1
ATOM 654 N N . GLY A 1 87 ? -7.086 75.438 -39.062 1 43.12 87 GLY A N 1
ATOM 655 C CA . GLY A 1 87 ? -7.242 75.5 -40.5 1 43.12 87 GLY A CA 1
ATOM 656 C C . GLY A 1 87 ? -7.09 76.875 -41.062 1 43.12 87 GLY A C 1
ATOM 657 O O . GLY A 1 87 ? -7.387 77.875 -40.375 1 43.12 87 GLY A O 1
ATOM 658 N N . PRO A 1 88 ? -6.059 77 -41.812 1 50 88 PRO A N 1
ATOM 659 C CA . PRO A 1 88 ? -5.773 78.25 -42.531 1 50 88 PRO A CA 1
ATOM 660 C C . PRO A 1 88 ? -7.016 78.875 -43.156 1 50 88 PRO A C 1
ATOM 662 O O . PRO A 1 88 ? -7.891 78.125 -43.625 1 50 88 PRO A O 1
ATOM 665 N N . ASP A 1 89 ? -7.707 79.812 -42.562 1 46.28 89 ASP A N 1
ATOM 666 C CA . ASP A 1 89 ? -8.727 80.625 -43.219 1 46.28 89 ASP A CA 1
ATOM 667 C C . ASP A 1 89 ? -8.32 80.938 -44.656 1 46.28 89 ASP A C 1
ATOM 669 O O . ASP A 1 89 ? -7.184 81.312 -44.906 1 46.28 89 ASP A O 1
ATOM 673 N N . ALA A 1 90 ? -8.875 80.188 -45.625 1 47.25 90 ALA A N 1
ATOM 674 C CA . ALA A 1 90 ? -8.742 80.438 -47.062 1 47.25 90 ALA A CA 1
ATOM 675 C C . ALA A 1 90 ? -8.906 81.875 -47.438 1 47.25 90 ALA A C 1
ATOM 677 O O . ALA A 1 90 ? -9.922 82.5 -47.094 1 47.25 90 ALA A O 1
ATOM 678 N N . SER A 1 91 ? -7.789 82.625 -47.688 1 37.5 91 SER A N 1
ATOM 679 C CA . SER A 1 91 ? -7.809 83.75 -48.562 1 37.5 91 SER A CA 1
ATOM 680 C C . SER A 1 91 ? -8.469 83.438 -49.906 1 37.5 91 SER A C 1
ATOM 682 O O . SER A 1 91 ? -8.242 82.375 -50.469 1 37.5 91 SER A O 1
ATOM 684 N N . MET B 1 1 ? -4.176 8.086 -11.117 1 73.69 1 MET B N 1
ATOM 685 C CA . MET B 1 1 ? -5.121 6.973 -11.164 1 73.69 1 MET B CA 1
ATOM 686 C C . MET B 1 1 ? -4.426 5.652 -10.852 1 73.69 1 MET B C 1
ATOM 688 O O . MET B 1 1 ? -3.254 5.473 -11.18 1 73.69 1 MET B O 1
ATOM 692 N N . ALA B 1 2 ? -5.09 4.742 -9.992 1 85.88 2 ALA B N 1
ATOM 693 C CA . ALA B 1 2 ? -4.508 3.447 -9.648 1 85.88 2 ALA B CA 1
ATOM 694 C C . ALA B 1 2 ? -4.926 2.375 -10.648 1 85.88 2 ALA B C 1
ATOM 696 O O . ALA B 1 2 ? -6.02 2.438 -11.219 1 85.88 2 ALA B O 1
ATOM 697 N N . TYR B 1 3 ? -4.023 1.446 -11.062 1 95 3 TYR B N 1
ATOM 698 C CA . TYR B 1 3 ? -4.285 0.281 -11.898 1 95 3 TYR B CA 1
ATOM 699 C C . TYR B 1 3 ? -5.039 -0.791 -11.125 1 95 3 TYR B C 1
ATOM 701 O O . TYR B 1 3 ? -4.645 -1.158 -10.016 1 95 3 TYR B O 1
ATOM 709 N N . GLU B 1 4 ? -6.148 -1.289 -11.695 1 97.81 4 GLU B N 1
ATOM 710 C CA . GLU B 1 4 ? -6.949 -2.297 -11.008 1 97.81 4 GLU B CA 1
ATOM 711 C C . GLU B 1 4 ? -6.777 -3.67 -11.648 1 97.81 4 GLU B C 1
ATOM 713 O O . GLU B 1 4 ? -6.715 -3.787 -12.875 1 97.81 4 GLU B O 1
ATOM 718 N N . ILE B 1 5 ? -6.672 -4.734 -10.789 1 98.12 5 ILE B N 1
ATOM 719 C CA . ILE B 1 5 ? -6.488 -6.105 -11.258 1 98.12 5 ILE B CA 1
ATOM 720 C C . ILE B 1 5 ? -7.191 -7.07 -10.305 1 98.12 5 ILE B C 1
ATOM 722 O O . ILE B 1 5 ? -7.223 -6.844 -9.094 1 98.12 5 ILE B O 1
ATOM 726 N N . SER B 1 6 ? -7.781 -8.156 -10.836 1 97.81 6 SER B N 1
ATOM 727 C CA . SER B 1 6 ? -8.43 -9.148 -9.977 1 97.81 6 SER B CA 1
ATOM 728 C C . SER B 1 6 ? -7.398 -9.969 -9.211 1 97.81 6 SER B C 1
ATOM 730 O O . SER B 1 6 ? -6.25 -10.094 -9.633 1 97.81 6 SER B O 1
ATOM 732 N N . VAL B 1 7 ? -7.863 -10.531 -8.102 1 96.94 7 VAL B 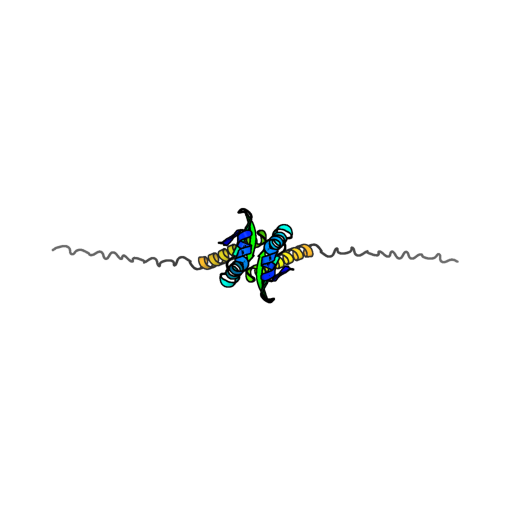N 1
ATOM 733 C CA . VAL B 1 7 ? -7.008 -11.383 -7.273 1 96.94 7 VAL B CA 1
ATOM 734 C C . VAL B 1 7 ? -6.414 -12.5 -8.125 1 96.94 7 VAL B C 1
ATOM 736 O O . VAL B 1 7 ? -5.223 -12.805 -8.016 1 96.94 7 VAL B O 1
ATOM 739 N N . THR B 1 8 ? -7.195 -13.133 -8.945 1 96.12 8 THR B N 1
ATOM 740 C CA . THR B 1 8 ? -6.762 -14.234 -9.797 1 96.12 8 THR B CA 1
ATOM 741 C C . THR B 1 8 ? -5.652 -13.789 -10.742 1 96.12 8 THR B C 1
ATOM 743 O O . THR B 1 8 ? -4.602 -14.43 -10.82 1 96.12 8 THR B O 1
ATOM 746 N N . HIS B 1 9 ? -5.812 -12.695 -11.406 1 97.19 9 HIS B N 1
ATOM 747 C CA . HIS B 1 9 ? -4.812 -12.18 -12.336 1 97.19 9 HIS B CA 1
ATOM 748 C C . HIS B 1 9 ? -3.592 -11.641 -11.594 1 97.19 9 HIS B C 1
ATOM 750 O O . HIS B 1 9 ? -2.465 -11.758 -12.086 1 97.19 9 HIS B O 1
ATOM 756 N N . ALA B 1 10 ? -3.828 -11.047 -10.484 1 98.06 10 ALA B N 1
ATOM 757 C CA . ALA B 1 10 ? -2.711 -10.539 -9.695 1 98.06 10 ALA B CA 1
ATOM 758 C C . ALA B 1 10 ? -1.744 -11.664 -9.328 1 98.06 10 ALA B C 1
ATOM 760 O O . ALA B 1 10 ? -0.525 -11.477 -9.359 1 98.06 10 ALA B O 1
ATOM 761 N N . ARG B 1 11 ? -2.33 -12.789 -8.93 1 96.25 11 ARG B N 1
ATOM 762 C CA . ARG B 1 11 ? -1.497 -13.938 -8.594 1 96.25 11 ARG B CA 1
ATOM 763 C C . ARG B 1 11 ? -0.623 -14.344 -9.781 1 96.25 11 ARG B C 1
ATOM 765 O O . ARG B 1 11 ? 0.578 -14.57 -9.625 1 96.25 11 ARG B O 1
ATOM 772 N N . ALA B 1 12 ? -1.17 -14.383 -10.922 1 96.88 12 ALA B N 1
ATOM 773 C CA . ALA B 1 12 ? -0.484 -14.836 -12.133 1 96.88 12 ALA B CA 1
ATOM 774 C C . ALA B 1 12 ? 0.571 -13.82 -12.57 1 96.88 12 ALA B C 1
ATOM 776 O O . ALA B 1 12 ? 1.578 -14.188 -13.18 1 96.88 12 ALA B O 1
ATOM 777 N N . GLU B 1 13 ? 0.407 -12.531 -12.172 1 97.5 13 GLU B N 1
ATOM 778 C CA . GLU B 1 13 ? 1.251 -11.477 -12.711 1 97.5 13 GLU B CA 1
ATOM 779 C C . GLU B 1 13 ? 2.006 -10.75 -11.602 1 97.5 13 GLU B C 1
ATOM 781 O O . GLU B 1 13 ? 2.438 -9.609 -11.781 1 97.5 13 GLU B O 1
ATOM 786 N N . LEU B 1 14 ? 2.158 -11.352 -10.523 1 97.56 14 LEU B N 1
ATOM 787 C CA . LEU B 1 14 ? 2.666 -10.656 -9.352 1 97.56 14 LEU B CA 1
ATOM 788 C C . LEU B 1 14 ? 4.004 -9.992 -9.648 1 97.56 14 LEU B C 1
ATOM 790 O O . LEU B 1 14 ? 4.227 -8.844 -9.266 1 97.56 14 LEU B O 1
ATOM 794 N N . ALA B 1 15 ? 4.922 -10.695 -10.328 1 95.31 15 ALA B N 1
ATOM 795 C CA . ALA B 1 15 ? 6.238 -10.133 -10.617 1 95.31 15 ALA B CA 1
ATOM 796 C C . ALA B 1 15 ? 6.121 -8.859 -11.453 1 95.31 15 ALA B C 1
ATOM 798 O O . ALA B 1 15 ? 6.781 -7.859 -11.156 1 95.31 15 ALA B O 1
ATOM 799 N N . ASP B 1 16 ? 5.301 -8.875 -12.438 1 96.94 16 ASP B N 1
ATOM 800 C CA . ASP B 1 16 ? 5.078 -7.711 -13.289 1 96.94 16 ASP B CA 1
ATOM 801 C C . ASP B 1 16 ? 4.426 -6.57 -12.508 1 96.94 16 ASP B C 1
ATOM 803 O O . ASP B 1 16 ? 4.746 -5.402 -12.727 1 96.94 16 ASP B O 1
ATOM 807 N N . LEU B 1 17 ? 3.502 -6.887 -11.641 1 98 17 LEU B N 1
ATOM 808 C CA . LEU B 1 17 ? 2.836 -5.871 -10.836 1 98 17 LEU B CA 1
ATOM 809 C C . LEU B 1 17 ? 3.824 -5.184 -9.898 1 98 17 LEU B C 1
ATOM 811 O O . LEU B 1 17 ? 3.775 -3.965 -9.719 1 98 17 LEU B O 1
ATOM 815 N N . ILE B 1 18 ? 4.711 -6 -9.359 1 97.81 18 ILE B N 1
ATOM 816 C CA . ILE B 1 18 ? 5.75 -5.453 -8.492 1 97.81 18 ILE B CA 1
ATOM 817 C C . ILE B 1 18 ? 6.641 -4.504 -9.289 1 97.81 18 ILE B C 1
ATOM 819 O O . ILE B 1 18 ? 6.969 -3.412 -8.812 1 97.81 18 ILE B O 1
ATOM 823 N N . ASN B 1 19 ? 6.961 -4.844 -10.469 1 97 19 ASN B N 1
ATOM 824 C CA . ASN B 1 19 ? 7.785 -3.986 -11.32 1 97 19 ASN B CA 1
ATOM 825 C C . ASN B 1 19 ? 7.078 -2.672 -11.641 1 97 19 ASN B C 1
ATOM 827 O O . ASN B 1 19 ? 7.719 -1.62 -11.711 1 97 19 ASN B O 1
ATOM 831 N N . ARG B 1 20 ? 5.812 -2.746 -11.867 1 96.5 20 ARG B N 1
ATOM 832 C CA . ARG B 1 20 ? 5.031 -1.545 -12.133 1 96.5 20 ARG B CA 1
ATOM 833 C C . ARG B 1 20 ? 5.098 -0.571 -10.961 1 96.5 20 ARG B C 1
ATOM 835 O O . ARG B 1 20 ? 5.188 0.642 -11.164 1 96.5 20 ARG B O 1
ATOM 842 N N . VAL B 1 21 ? 5.105 -1.09 -9.789 1 97.94 21 VAL B N 1
ATOM 843 C CA . VAL B 1 21 ? 5.156 -0.253 -8.594 1 97.94 21 VAL B CA 1
ATOM 844 C C . VAL B 1 21 ? 6.57 0.279 -8.398 1 97.94 21 VAL B C 1
ATOM 846 O O . VAL B 1 21 ? 6.77 1.48 -8.203 1 97.94 21 VAL B O 1
ATOM 849 N N . VAL B 1 22 ? 7.535 -0.596 -8.484 1 97.19 22 VAL B N 1
ATOM 850 C CA . VAL B 1 22 ? 8.922 -0.249 -8.172 1 97.19 22 VAL B CA 1
ATOM 851 C C . VAL B 1 22 ? 9.469 0.69 -9.242 1 97.19 22 VAL B C 1
ATOM 853 O O . VAL B 1 22 ? 10.109 1.697 -8.922 1 97.19 22 VAL B O 1
ATOM 856 N N . TYR B 1 23 ? 9.203 0.471 -10.484 1 96.5 23 TYR B N 1
ATOM 857 C CA . TYR B 1 23 ? 9.828 1.222 -11.562 1 96.5 23 TYR B CA 1
ATOM 858 C C . TYR B 1 23 ? 8.875 2.271 -12.125 1 96.5 23 TYR B C 1
ATOM 860 O O . TYR B 1 23 ? 9.305 3.318 -12.609 1 96.5 23 TYR B O 1
ATOM 868 N N . GLY B 1 24 ? 7.641 2.047 -12.094 1 94.81 24 GLY B N 1
ATOM 869 C CA . GLY B 1 24 ? 6.672 2.955 -12.688 1 94.81 24 GLY B CA 1
ATOM 870 C C . GLY B 1 24 ? 6.105 3.953 -11.695 1 94.81 24 GLY B C 1
ATOM 871 O O . GLY B 1 24 ? 5.5 4.953 -12.086 1 94.81 24 GLY B O 1
ATOM 872 N N . GLY B 1 25 ? 6.211 3.625 -10.461 1 93.19 25 GLY B N 1
ATOM 873 C CA . GLY B 1 25 ? 5.66 4.504 -9.445 1 93.19 25 GLY B CA 1
ATOM 874 C C . GLY B 1 25 ? 4.148 4.434 -9.344 1 93.19 25 GLY B C 1
ATOM 875 O O . GLY B 1 25 ? 3.512 5.359 -8.836 1 93.19 25 GLY B O 1
ATOM 876 N N . GLU B 1 26 ? 3.586 3.398 -9.781 1 94.69 26 GLU B N 1
ATOM 877 C CA . GLU B 1 26 ? 2.137 3.227 -9.789 1 94.69 26 GLU B CA 1
ATOM 878 C C . GLU B 1 26 ? 1.664 2.49 -8.539 1 94.69 26 GLU B C 1
ATOM 880 O O . GLU B 1 26 ? 2.438 1.764 -7.91 1 94.69 26 GLU B O 1
ATOM 885 N N . ARG B 1 27 ? 0.485 2.814 -8.203 1 97.81 27 ARG B N 1
ATOM 886 C CA . ARG B 1 27 ? -0.209 1.976 -7.227 1 97.81 27 ARG B CA 1
ATOM 887 C C . ARG B 1 27 ? -1.143 0.99 -7.922 1 97.81 27 ARG B C 1
ATOM 889 O O . ARG B 1 27 ? -1.77 1.325 -8.93 1 97.81 27 ARG B O 1
ATOM 896 N N . VAL B 1 28 ? -1.158 -0.22 -7.309 1 98.44 28 VAL B N 1
ATOM 897 C CA . VAL B 1 28 ? -1.99 -1.259 -7.906 1 98.44 28 VAL B CA 1
ATOM 898 C C . VAL B 1 28 ? -3.066 -1.695 -6.914 1 98.44 28 VAL B C 1
ATOM 900 O O . VAL B 1 28 ? -2.756 -2.094 -5.789 1 98.44 28 VAL B O 1
ATOM 903 N N . VAL B 1 29 ? -4.305 -1.629 -7.395 1 98.56 29 VAL B N 1
ATOM 904 C CA . VAL B 1 29 ? -5.418 -2.053 -6.551 1 98.56 29 VAL B CA 1
ATOM 905 C C . VAL B 1 29 ? -5.84 -3.475 -6.922 1 98.56 29 VAL B C 1
ATOM 907 O O . VAL B 1 29 ? -6.062 -3.773 -8.102 1 98.56 29 VAL B O 1
ATOM 910 N N . VAL B 1 30 ? -5.855 -4.324 -5.969 1 98.44 30 VAL B N 1
ATOM 911 C CA . VAL B 1 30 ? -6.293 -5.703 -6.164 1 98.44 30 VAL B CA 1
ATOM 912 C C . VAL B 1 30 ? -7.762 -5.84 -5.762 1 98.44 30 VAL B C 1
ATOM 914 O O . VAL B 1 30 ? -8.141 -5.477 -4.648 1 98.44 30 VAL B O 1
ATOM 917 N N . THR B 1 31 ? -8.539 -6.426 -6.691 1 97.94 31 THR B N 1
ATOM 918 C CA . THR B 1 31 ? -9.984 -6.48 -6.488 1 97.94 31 THR B CA 1
ATOM 919 C C . THR B 1 31 ? -10.461 -7.926 -6.422 1 97.94 31 THR B C 1
ATOM 921 O O . THR B 1 31 ? -9.75 -8.844 -6.828 1 97.94 31 THR B O 1
ATOM 924 N N . ARG B 1 32 ? -11.516 -8.125 -5.797 1 96.31 32 ARG B N 1
ATOM 925 C CA . ARG B 1 32 ? -12.305 -9.359 -5.863 1 96.31 32 ARG B CA 1
ATOM 926 C C . ARG B 1 32 ? -13.734 -9.07 -6.309 1 96.31 32 ARG B C 1
ATOM 928 O O . ARG B 1 32 ? -14.445 -8.297 -5.668 1 96.31 32 ARG B O 1
ATOM 935 N N . HIS B 1 33 ? -14.203 -9.602 -7.375 1 95.19 33 HIS B N 1
ATOM 936 C CA . HIS B 1 33 ? -15.531 -9.383 -7.934 1 95.19 33 HIS B CA 1
ATOM 937 C C . HIS B 1 33 ? -15.797 -7.895 -8.148 1 95.19 33 HIS B C 1
ATOM 939 O O . HIS B 1 33 ? -16.875 -7.395 -7.801 1 95.19 33 HIS B O 1
ATOM 945 N N . GLY B 1 34 ? -14.789 -7.258 -8.516 1 94.12 34 GLY B N 1
ATOM 946 C CA . GLY B 1 34 ? -14.922 -5.852 -8.859 1 94.12 34 GLY B CA 1
ATOM 947 C C . GLY B 1 34 ? -14.805 -4.926 -7.668 1 94.12 34 GLY B C 1
ATOM 948 O O . GLY B 1 34 ? -14.844 -3.703 -7.816 1 94.12 34 GLY B O 1
ATOM 949 N N . LYS B 1 35 ? -14.562 -5.473 -6.469 1 95.56 35 LYS B N 1
ATOM 950 C CA . LYS B 1 35 ? -14.445 -4.668 -5.258 1 95.56 35 LYS B CA 1
ATOM 951 C C . LYS B 1 35 ? -12.992 -4.582 -4.797 1 95.56 35 LYS B C 1
ATOM 953 O O . LYS B 1 35 ? -12.297 -5.602 -4.723 1 95.56 35 LYS B O 1
ATOM 958 N N . PRO B 1 36 ? -12.539 -3.41 -4.508 1 97 36 PRO B N 1
ATOM 959 C CA . PRO B 1 36 ? -11.156 -3.273 -4.039 1 97 36 PRO B CA 1
ATOM 960 C C . PRO B 1 36 ? -10.93 -3.939 -2.684 1 97 36 PRO B C 1
ATOM 962 O O . PRO B 1 36 ? -11.742 -3.783 -1.769 1 97 36 PRO B O 1
ATOM 965 N N . LEU B 1 37 ? -9.805 -4.664 -2.551 1 97.69 37 LEU B N 1
ATOM 966 C CA . LEU B 1 37 ? -9.469 -5.359 -1.312 1 97.69 37 LEU B CA 1
ATOM 967 C C . LEU B 1 37 ? -8.234 -4.742 -0.662 1 97.69 37 LEU B C 1
ATOM 969 O O . LEU B 1 37 ? -8.273 -4.348 0.506 1 97.69 37 LEU B O 1
ATOM 973 N N . VAL B 1 38 ? -7.18 -4.672 -1.446 1 98.31 38 VAL B N 1
ATOM 974 C CA . VAL B 1 38 ? -5.887 -4.184 -0.988 1 98.31 38 VAL B CA 1
ATOM 975 C C . VAL B 1 38 ? -5.172 -3.463 -2.131 1 98.31 38 VAL B C 1
ATOM 977 O O . VAL B 1 38 ? -5.648 -3.461 -3.266 1 98.31 38 VAL B O 1
ATOM 980 N N . ALA B 1 39 ? -4.082 -2.855 -1.805 1 98.62 39 ALA B N 1
ATOM 981 C CA . ALA B 1 39 ? -3.258 -2.217 -2.828 1 98.62 39 ALA B CA 1
ATOM 982 C C . ALA B 1 39 ? -1.779 -2.537 -2.623 1 98.62 39 ALA B C 1
ATOM 984 O O . ALA B 1 39 ? -1.322 -2.686 -1.486 1 98.62 39 ALA B O 1
ATOM 985 N N . LEU B 1 40 ? -1.125 -2.697 -3.73 1 98.62 40 LEU B N 1
ATOM 986 C CA . LEU B 1 40 ? 0.334 -2.703 -3.732 1 98.62 40 LEU B CA 1
ATOM 987 C C . LEU B 1 40 ? 0.883 -1.284 -3.85 1 98.62 40 LEU B C 1
ATOM 989 O O . LEU B 1 40 ? 0.496 -0.537 -4.75 1 98.62 40 LEU B O 1
ATOM 993 N N . VAL B 1 41 ? 1.771 -0.882 -2.93 1 98.19 41 VAL B N 1
ATOM 994 C CA . VAL B 1 41 ? 2.332 0.465 -2.939 1 98.19 41 VAL B CA 1
ATOM 995 C C . VAL B 1 41 ? 3.854 0.39 -2.826 1 98.19 41 VAL B C 1
ATOM 997 O O . VAL B 1 41 ? 4.406 -0.644 -2.441 1 98.19 41 VAL B O 1
ATOM 1000 N N . SER B 1 42 ? 4.477 1.471 -3.143 1 97.81 42 SER B N 1
ATOM 1001 C CA . SER B 1 42 ? 5.934 1.559 -3.096 1 97.81 42 SER B CA 1
ATOM 1002 C C . SER B 1 42 ? 6.438 1.608 -1.657 1 97.81 42 SER B C 1
ATOM 1004 O O . SER B 1 42 ? 5.676 1.909 -0.736 1 97.81 42 SER B O 1
ATOM 1006 N N . ALA B 1 43 ? 7.703 1.351 -1.574 1 96.12 43 ALA B N 1
ATOM 1007 C CA . ALA B 1 43 ? 8.367 1.52 -0.284 1 96.12 43 ALA B CA 1
ATOM 1008 C C . ALA B 1 43 ? 8.25 2.959 0.21 1 96.12 43 ALA B C 1
ATOM 1010 O O . ALA B 1 43 ? 8.086 3.197 1.408 1 96.12 43 ALA B O 1
ATOM 1011 N N . ALA B 1 44 ? 8.312 3.875 -0.63 1 95.69 44 ALA B N 1
ATOM 1012 C CA . ALA B 1 44 ? 8.172 5.285 -0.271 1 95.69 44 ALA B CA 1
ATOM 1013 C C . ALA B 1 44 ? 6.781 5.574 0.282 1 95.69 44 ALA B C 1
ATOM 1015 O O . ALA B 1 44 ? 6.637 6.293 1.273 1 95.69 44 ALA B O 1
ATOM 1016 N N . ASP B 1 45 ? 5.789 5.059 -0.376 1 97 45 ASP B N 1
ATOM 1017 C CA . ASP B 1 45 ? 4.426 5.219 0.121 1 97 45 ASP B CA 1
ATOM 1018 C C . ASP B 1 45 ? 4.27 4.602 1.508 1 97 45 ASP B C 1
ATOM 1020 O O . ASP B 1 45 ? 3.58 5.152 2.367 1 97 45 ASP B O 1
ATOM 1024 N N . LEU B 1 46 ? 4.883 3.457 1.674 1 96.88 46 LEU B N 1
ATOM 1025 C CA . LEU B 1 46 ? 4.832 2.818 2.984 1 96.88 46 LEU B CA 1
ATOM 1026 C C . LEU B 1 46 ? 5.461 3.711 4.051 1 96.88 46 LEU B C 1
ATOM 1028 O O . LEU B 1 46 ? 4.938 3.82 5.16 1 96.88 46 LEU B O 1
ATOM 1032 N N . GLU B 1 47 ? 6.492 4.344 3.723 1 96.25 47 GLU B N 1
ATOM 1033 C CA . GLU B 1 47 ? 7.164 5.254 4.645 1 96.25 47 GLU B CA 1
ATOM 1034 C C . GLU B 1 47 ? 6.27 6.441 4.992 1 96.25 47 GLU B C 1
ATOM 1036 O O . GLU B 1 47 ? 6.215 6.871 6.145 1 96.25 47 GLU B O 1
ATOM 1041 N N . ARG B 1 48 ? 5.629 6.926 4.027 1 96.75 48 ARG B N 1
ATOM 1042 C CA . ARG B 1 48 ? 4.703 8.031 4.262 1 96.75 48 ARG B CA 1
ATOM 1043 C C . ARG B 1 48 ? 3.6 7.621 5.234 1 96.75 48 ARG B C 1
ATOM 1045 O O . ARG B 1 48 ? 3.205 8.406 6.098 1 96.75 48 ARG B O 1
ATOM 1052 N N . LEU B 1 49 ? 3.119 6.457 5.074 1 96.81 49 LEU B N 1
ATOM 1053 C CA . LEU B 1 49 ? 2.098 5.953 5.984 1 96.81 49 LEU B CA 1
ATOM 1054 C C . LEU B 1 49 ? 2.646 5.828 7.402 1 96.81 49 LEU B C 1
ATOM 1056 O O . LEU B 1 49 ? 1.958 6.164 8.367 1 96.81 49 LEU B O 1
ATOM 1060 N N . ALA B 1 50 ? 3.854 5.359 7.488 1 95.94 50 ALA B N 1
ATOM 1061 C CA . ALA B 1 50 ? 4.488 5.227 8.797 1 95.94 50 ALA B CA 1
ATOM 1062 C C . ALA B 1 50 ? 4.641 6.586 9.469 1 95.94 50 ALA B C 1
ATOM 1064 O O . ALA B 1 50 ? 4.48 6.703 10.688 1 95.94 50 ALA B O 1
ATOM 1065 N N . GLU B 1 51 ? 4.961 7.555 8.719 1 96.06 51 GLU B N 1
ATOM 1066 C CA . GLU B 1 51 ? 5.086 8.914 9.242 1 96.06 51 GLU B CA 1
ATOM 1067 C C . GLU B 1 51 ? 3.75 9.422 9.781 1 96.06 51 GLU B C 1
ATOM 1069 O O . GLU B 1 51 ? 3.703 10.086 10.812 1 96.06 51 GLU B O 1
ATOM 1074 N N . LEU B 1 52 ? 2.727 9.109 9.047 1 94.56 52 LEU B N 1
ATOM 1075 C CA . LEU B 1 52 ? 1.393 9.484 9.5 1 94.56 52 LEU B CA 1
ATOM 1076 C C . LEU B 1 52 ? 1.054 8.805 10.82 1 94.56 52 LEU B C 1
ATOM 1078 O O . LEU B 1 52 ? 0.484 9.422 11.719 1 94.56 52 LEU B O 1
ATOM 1082 N N . ASP B 1 53 ? 1.423 7.551 10.914 1 94.81 53 ASP B N 1
ATOM 1083 C CA . ASP B 1 53 ? 1.185 6.812 12.148 1 94.81 53 ASP B CA 1
ATOM 1084 C C . ASP B 1 53 ? 1.934 7.445 13.32 1 94.81 53 ASP B C 1
ATOM 1086 O O . ASP B 1 53 ? 1.382 7.59 14.414 1 94.81 53 ASP B O 1
ATOM 1090 N N . ALA B 1 54 ? 3.131 7.805 13.055 1 94.06 54 ALA B N 1
ATOM 1091 C CA . ALA B 1 54 ? 3.965 8.398 14.094 1 94.06 54 ALA B CA 1
ATOM 1092 C C . ALA B 1 54 ? 3.402 9.742 14.547 1 94.06 54 ALA B C 1
ATOM 1094 O O . ALA B 1 54 ? 3.436 10.07 15.734 1 94.06 54 ALA B O 1
ATOM 1095 N N . ALA B 1 55 ? 2.896 10.492 13.633 1 90.94 55 ALA B N 1
ATOM 1096 C CA . ALA B 1 55 ? 2.328 11.797 13.945 1 90.94 55 ALA B CA 1
ATOM 1097 C C . ALA B 1 55 ? 1.064 11.656 14.797 1 90.94 55 ALA B C 1
ATOM 1099 O O . ALA B 1 55 ? 0.836 12.445 15.719 1 90.94 55 ALA B O 1
ATOM 1100 N N . GLN B 1 56 ? 0.316 10.695 14.516 1 89.31 56 GLN B N 1
ATOM 1101 C CA . GLN B 1 56 ? -0.921 10.469 15.258 1 89.31 56 GLN B CA 1
ATOM 1102 C C . GLN B 1 56 ? -0.633 10 16.688 1 89.31 56 GLN B C 1
ATOM 1104 O O . GLN B 1 56 ? -1.332 10.383 17.625 1 89.31 56 GLN B O 1
ATOM 1109 N N . GLU B 1 57 ? 0.361 9.258 16.781 1 89.56 57 GLU B N 1
ATOM 1110 C CA . GLU B 1 57 ? 0.745 8.797 18.109 1 89.56 57 GLU B CA 1
ATOM 1111 C C . GLU B 1 57 ? 1.236 9.961 18.969 1 89.56 57 GLU B C 1
ATOM 1113 O O . GLU B 1 57 ? 0.978 9.992 20.188 1 89.56 57 GLU B O 1
ATOM 1118 N N . GLN B 1 58 ? 1.896 10.844 18.359 1 87.31 58 GLN B N 1
ATOM 1119 C CA . GLN B 1 58 ? 2.396 12.016 19.062 1 87.31 58 GLN B CA 1
ATOM 1120 C C . GLN B 1 58 ? 1.248 12.898 19.531 1 87.31 58 GLN B C 1
ATOM 1122 O O . GLN B 1 58 ? 1.276 13.422 20.656 1 87.31 58 GLN B O 1
ATOM 1127 N N . VAL B 1 59 ? 0.223 12.93 18.75 1 85.62 59 VAL B N 1
ATOM 1128 C CA . VAL B 1 59 ? -0.933 13.742 19.109 1 85.62 59 VAL B CA 1
ATOM 1129 C C . VAL B 1 59 ? -1.71 13.078 20.234 1 85.62 59 VAL B C 1
ATOM 1131 O O . VAL B 1 59 ? -2.117 13.75 21.188 1 85.62 59 VAL B O 1
ATOM 1134 N N . ILE B 1 60 ? -1.773 11.82 20.219 1 86.38 60 ILE B N 1
ATOM 1135 C CA . ILE B 1 60 ? -2.504 11.07 21.234 1 86.38 60 ILE B CA 1
ATOM 1136 C C . ILE B 1 60 ? -1.749 11.125 22.547 1 86.38 60 ILE B C 1
ATOM 1138 O O . ILE B 1 60 ? -2.354 11.305 23.609 1 86.38 60 ILE B O 1
ATOM 1142 N N . SER B 1 61 ? -0.467 11.016 22.438 1 86.81 61 SER B N 1
ATOM 1143 C CA . SER B 1 61 ? 0.358 11.047 23.641 1 86.81 61 SER B CA 1
ATOM 1144 C C . SER B 1 61 ? 0.384 12.438 24.25 1 86.81 61 SER B C 1
ATOM 1146 O O . SER B 1 61 ? 0.438 12.578 25.484 1 86.81 61 SER B O 1
ATOM 1148 N N . SER B 1 62 ? 0.31 13.453 23.422 1 81.56 62 SER B N 1
ATOM 1149 C CA . SER B 1 62 ? 0.321 14.82 23.922 1 81.56 62 SER B CA 1
ATOM 1150 C C . SER B 1 62 ? -1.002 15.18 24.594 1 81.56 62 SER B C 1
ATOM 1152 O O . SER B 1 62 ? -1.021 15.875 25.609 1 81.56 62 SER B O 1
ATOM 1154 N N . VAL B 1 63 ? -2.057 14.633 24.047 1 77.81 63 VAL B N 1
ATOM 1155 C CA . VAL B 1 63 ? -3.371 14.922 24.609 1 77.81 63 VAL B CA 1
ATOM 1156 C C . VAL B 1 63 ? -3.58 14.109 25.891 1 77.81 63 VAL B C 1
ATOM 1158 O O . VAL B 1 63 ? -4.277 14.547 26.812 1 77.81 63 VAL B O 1
ATOM 1161 N N . SER B 1 64 ? -2.961 12.961 25.875 1 74 64 SER B N 1
ATOM 1162 C CA . SER B 1 64 ? -3.076 12.109 27.062 1 74 64 SER B CA 1
ATOM 1163 C C . SER B 1 64 ? -2.145 12.586 28.172 1 74 64 SER B C 1
ATOM 1165 O O . SER B 1 64 ? -2.426 12.383 29.359 1 74 64 SER B O 1
ATOM 1167 N N . GLY B 1 65 ? -1.016 13.086 27.766 1 65.12 65 GLY B N 1
ATOM 1168 C CA . GLY B 1 65 ? -0.086 13.594 28.75 1 65.12 65 GLY B CA 1
ATOM 1169 C C . GLY B 1 65 ? -0.587 14.852 29.453 1 65.12 65 GLY B C 1
ATOM 1170 O O . GLY B 1 65 ? -0.076 15.227 30.5 1 65.12 65 GLY B O 1
ATOM 1171 N N . VAL B 1 66 ? -1.443 15.617 28.719 1 59.06 66 VAL B N 1
ATOM 1172 C CA . VAL B 1 66 ? -1.945 16.844 29.328 1 59.06 66 VAL B CA 1
ATOM 1173 C C . VAL B 1 66 ? -2.893 16.5 30.484 1 59.06 66 VAL B C 1
ATOM 1175 O O . VAL B 1 66 ? -3.102 17.297 31.391 1 59.06 66 VAL B O 1
ATOM 1178 N N . HIS B 1 67 ? -3.455 15.391 30.406 1 55.94 67 HIS B N 1
ATOM 1179 C CA . HIS B 1 67 ? -4.395 15.117 31.484 1 55.94 67 HIS B CA 1
ATOM 1180 C C . HIS B 1 67 ? -3.664 14.742 32.75 1 55.94 67 HIS B C 1
ATOM 1182 O O . HIS B 1 67 ? -4.277 14.656 33.844 1 55.94 67 HIS B O 1
ATOM 1188 N N . GLU B 1 68 ? -2.537 14.25 32.531 1 52.81 68 GLU B N 1
ATOM 1189 C CA . GLU B 1 68 ? -2.033 13.781 33.844 1 52.81 68 GLU B CA 1
ATOM 1190 C C . GLU B 1 68 ? -1.352 14.906 34.594 1 52.81 68 GLU B C 1
ATOM 1192 O O . GLU B 1 68 ? -0.173 15.195 34.375 1 52.81 68 GLU B O 1
ATOM 1197 N N . ALA B 1 69 ? -2.01 16.078 34.719 1 53.88 69 ALA B N 1
ATOM 1198 C CA . ALA B 1 69 ? -1.49 17.016 35.719 1 53.88 69 ALA B CA 1
ATOM 1199 C C . ALA B 1 69 ? -1.279 16.312 37.062 1 53.88 69 ALA B C 1
ATOM 1201 O O . ALA B 1 69 ? -2.027 15.398 37.438 1 53.88 69 ALA B O 1
ATOM 1202 N N . PRO B 1 70 ? -0.12 16.297 37.594 1 53.5 70 PRO B N 1
ATOM 1203 C CA . PRO B 1 70 ? 0.132 15.727 38.906 1 53.5 70 PRO B CA 1
ATOM 1204 C C . PRO B 1 70 ? -0.911 16.141 39.938 1 53.5 70 PRO B C 1
ATOM 1206 O O . PRO B 1 70 ? -1.334 17.297 39.969 1 53.5 70 PRO B O 1
ATOM 1209 N N . SER B 1 71 ? -1.89 15.352 40.25 1 52.28 71 SER B N 1
ATOM 1210 C CA . SER B 1 71 ? -2.74 15.57 41.406 1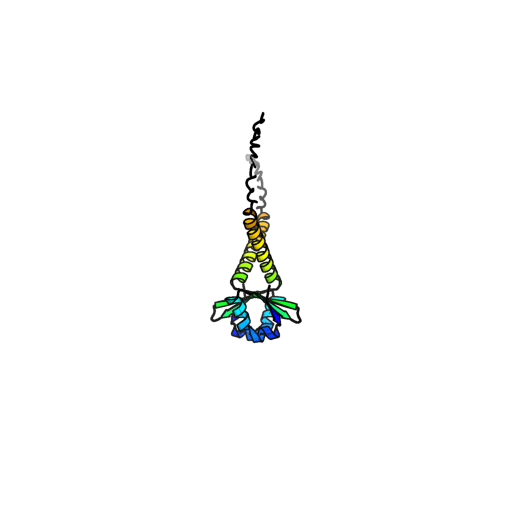 52.28 71 SER B CA 1
ATOM 1211 C C . SER B 1 71 ? -1.932 16.078 42.594 1 52.28 71 SER B C 1
ATOM 1213 O O . SER B 1 71 ? -0.973 15.43 43.031 1 52.28 71 SER B O 1
ATOM 1215 N N . VAL B 1 72 ? -1.788 17.344 42.719 1 51.12 72 VAL B N 1
ATOM 1216 C CA . VAL B 1 72 ? -1.235 17.906 43.938 1 51.12 72 VAL B CA 1
ATOM 1217 C C . VAL B 1 72 ? -1.745 17.109 45.125 1 51.12 72 VAL B C 1
ATOM 1219 O O . VAL B 1 72 ? -2.953 16.906 45.281 1 51.12 72 VAL B O 1
ATOM 1222 N N . GLN B 1 73 ? -1.108 16.141 45.625 1 49.91 73 GLN B N 1
ATOM 1223 C CA . GLN B 1 73 ? -1.372 15.547 46.938 1 49.91 73 GLN B CA 1
ATOM 1224 C C . GLN B 1 73 ? -1.647 16.625 47.969 1 49.91 73 GLN B C 1
ATOM 1226 O O . GLN B 1 73 ? -0.983 17.656 48 1 49.91 73 GLN B O 1
ATOM 1231 N N . PRO B 1 74 ? -2.861 16.781 48.5 1 51.5 74 PRO B N 1
ATOM 1232 C CA . PRO B 1 74 ? -3.104 17.688 49.625 1 51.5 74 PRO B CA 1
ATOM 1233 C C . PRO B 1 74 ? -2.027 17.578 50.719 1 51.5 74 PRO B C 1
ATOM 1235 O O . PRO B 1 74 ? -1.519 16.484 50.969 1 51.5 74 PRO B O 1
ATOM 1238 N N . GLY B 1 75 ? -1.04 18.438 50.875 1 46 75 GLY B N 1
ATOM 1239 C CA . GLY B 1 75 ? -0.195 18.5 52.062 1 46 75 GLY B CA 1
ATOM 1240 C C . GLY B 1 75 ? -0.949 18.234 53.344 1 46 75 GLY B C 1
ATOM 1241 O O . GLY B 1 75 ? -2.057 18.75 53.531 1 46 75 GLY B O 1
ATOM 1242 N N . ARG B 1 76 ? -1.011 17.047 53.844 1 47.06 76 ARG B N 1
ATOM 1243 C CA . ARG B 1 76 ? -1.437 16.734 55.188 1 47.06 76 ARG B CA 1
ATOM 1244 C C . ARG B 1 76 ? -0.877 17.75 56.188 1 47.06 76 ARG B C 1
ATOM 1246 O O . ARG B 1 76 ? 0.339 17.844 56.375 1 47.06 76 ARG B O 1
ATOM 1253 N N . HIS B 1 77 ? -1.456 18.953 56.375 1 44.03 77 HIS B N 1
ATOM 1254 C CA . HIS B 1 77 ? -1.251 19.828 57.531 1 44.03 77 HIS B CA 1
ATOM 1255 C C . HIS B 1 77 ? -1.282 19.031 58.812 1 44.03 77 HIS B C 1
ATOM 1257 O O . HIS B 1 77 ? -2.289 18.391 59.125 1 44.03 77 HIS B O 1
ATOM 1263 N N . ARG B 1 78 ? -0.243 18.281 59.156 1 47.19 78 ARG B N 1
ATOM 1264 C CA . ARG B 1 78 ? -0.038 17.719 60.469 1 47.19 78 ARG B CA 1
ATOM 1265 C C . ARG B 1 78 ? -0.221 18.766 61.562 1 47.19 78 ARG B C 1
ATOM 1267 O O . ARG B 1 78 ? 0.582 19.703 61.656 1 47.19 78 ARG B O 1
ATOM 1274 N N . PHE B 1 79 ? -1.397 19.312 61.812 1 45.12 7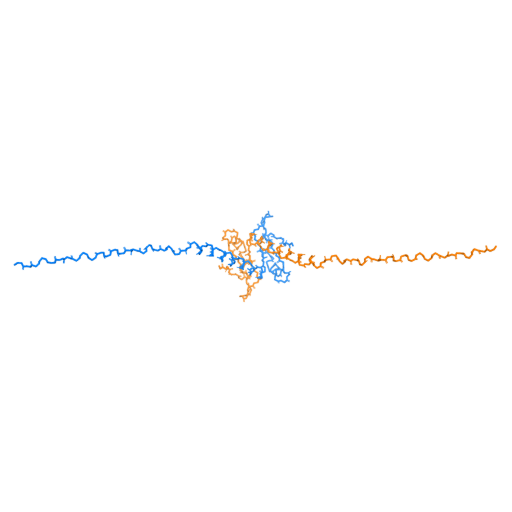9 PHE B N 1
ATOM 1275 C CA . PHE B 1 79 ? -1.636 20.094 63.031 1 45.12 79 PHE B CA 1
ATOM 1276 C C . PHE B 1 79 ? -1.188 19.328 64.25 1 45.12 79 PHE B C 1
ATOM 1278 O O . PHE B 1 79 ? -1.775 18.297 64.625 1 45.12 79 PHE B O 1
ATOM 1285 N N . GLY B 1 80 ? 0.049 18.969 64.438 1 42.25 80 GLY B N 1
ATOM 1286 C CA . GLY B 1 80 ? 0.529 18.453 65.688 1 42.25 80 GLY B CA 1
ATOM 1287 C C . GLY B 1 80 ? 0.132 19.312 66.875 1 42.25 80 GLY B C 1
ATOM 1288 O O . GLY B 1 80 ? 0.582 20.453 67 1 42.25 80 GLY B O 1
ATOM 1289 N N . ILE B 1 81 ? -1.097 19.422 67.312 1 45.75 81 ILE B N 1
ATOM 1290 C CA . ILE B 1 81 ? -1.49 20 68.625 1 45.75 81 ILE B CA 1
ATOM 1291 C C . ILE B 1 81 ? -0.708 19.344 69.75 1 45.75 81 ILE B C 1
ATOM 1293 O O . ILE B 1 81 ? -0.789 18.125 69.938 1 45.75 81 ILE B O 1
ATOM 1297 N N . ALA B 1 82 ? 0.493 19.734 70.125 1 45 82 ALA B N 1
ATOM 1298 C CA . ALA B 1 82 ? 1.274 19.391 71.312 1 45 82 ALA B CA 1
ATOM 1299 C C . ALA B 1 82 ? 0.446 19.547 72.562 1 45 82 ALA B C 1
ATOM 1301 O O . ALA B 1 82 ? 0.039 20.656 72.938 1 45 82 ALA B O 1
ATOM 1302 N N . ALA B 1 83 ? -0.599 18.781 72.875 1 45.09 83 ALA B N 1
ATOM 1303 C CA . ALA B 1 83 ? -1.211 18.828 74.188 1 45.09 83 ALA B CA 1
ATOM 1304 C C . ALA B 1 83 ? -0.163 18.625 75.312 1 45.09 83 ALA B C 1
ATOM 1306 O O . ALA B 1 83 ? 0.535 17.609 75.312 1 45.09 83 ALA B O 1
ATOM 1307 N N . GLU B 1 84 ? 0.541 19.672 75.75 1 45.34 84 GLU B N 1
ATOM 1308 C CA . GLU B 1 84 ? 1.36 19.719 76.938 1 45.34 84 GLU B CA 1
ATOM 1309 C C . GLU B 1 84 ? 0.625 19.109 78.125 1 45.34 84 GLU B C 1
ATOM 1311 O O . GLU B 1 84 ? -0.464 19.562 78.5 1 45.34 84 GLU B O 1
ATOM 1316 N N . HIS B 1 85 ? 0.479 17.812 78.25 1 45.72 85 HIS B N 1
ATOM 1317 C CA . HIS B 1 85 ? -0.001 17.156 79.438 1 45.72 85 HIS B CA 1
ATOM 1318 C C . HIS B 1 85 ? 0.795 17.609 80.688 1 45.72 85 HIS B C 1
ATOM 1320 O O . HIS B 1 85 ? 2.014 17.422 80.75 1 45.72 85 HIS B O 1
ATOM 1326 N N . ARG B 1 86 ? 0.53 18.781 81.188 1 47.69 86 ARG B N 1
ATOM 1327 C CA . ARG B 1 86 ? 1.006 19.172 82.562 1 47.69 86 ARG B CA 1
ATOM 1328 C C . ARG B 1 86 ? 0.75 18.062 83.562 1 47.69 86 ARG B C 1
ATOM 1330 O O . ARG B 1 86 ? -0.383 17.609 83.688 1 47.69 86 ARG B O 1
ATOM 1337 N N . GLY B 1 87 ? 1.638 17.094 83.562 1 43.72 87 GLY B N 1
ATOM 1338 C CA . GLY B 1 87 ? 1.632 16.125 84.688 1 43.72 87 GLY B CA 1
ATOM 1339 C C . GLY B 1 87 ? 1.427 16.781 86.062 1 43.72 87 GLY B C 1
ATOM 1340 O O . GLY B 1 87 ? 1.688 17.969 86.188 1 43.72 87 GLY B O 1
ATOM 1341 N N . PRO B 1 88 ? 0.374 16.344 86.688 1 49.19 88 PRO B N 1
ATOM 1342 C CA . PRO B 1 88 ? 0.077 16.781 88 1 49.19 88 PRO B CA 1
ATOM 1343 C C . PRO B 1 88 ? 1.312 16.797 88.938 1 49.19 88 PRO B C 1
ATOM 1345 O O . PRO B 1 88 ? 2.186 15.938 88.812 1 49.19 88 PRO B O 1
ATOM 1348 N N . ASP B 1 89 ? 1.994 17.891 89.062 1 44.09 89 ASP B N 1
ATOM 1349 C CA . ASP B 1 89 ? 3.01 18.031 90.062 1 44.09 89 ASP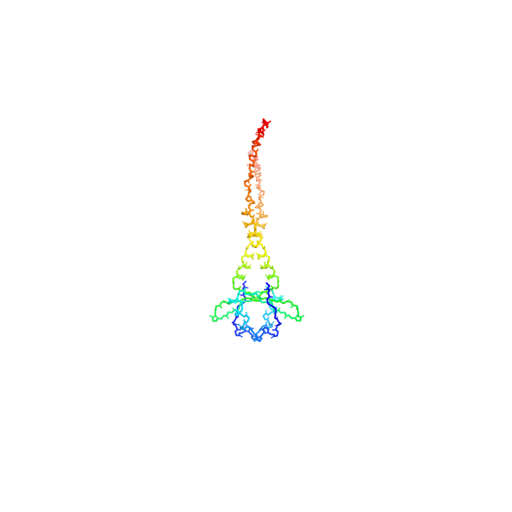 B CA 1
ATOM 1350 C C . ASP B 1 89 ? 2.547 17.406 91.375 1 44.09 89 ASP B C 1
ATOM 1352 O O . ASP B 1 89 ? 1.517 17.797 91.938 1 44.09 89 ASP B O 1
ATOM 1356 N N . ALA B 1 90 ? 2.568 16.078 91.5 1 45.06 90 ALA B N 1
ATOM 1357 C CA . ALA B 1 90 ? 2.34 15.516 92.812 1 45.06 90 ALA B CA 1
ATOM 1358 C C . ALA B 1 90 ? 3.16 16.25 93.875 1 45.06 90 ALA B C 1
ATOM 1360 O O . ALA B 1 90 ? 4.277 16.703 93.625 1 45.06 90 ALA B O 1
ATOM 1361 N N . SER B 1 91 ? 2.547 16.5 95.062 1 37.91 91 SER B N 1
ATOM 1362 C CA . SER B 1 91 ? 3.127 16.719 96.438 1 37.91 91 SER B CA 1
ATOM 1363 C C . SER B 1 91 ? 4.168 15.648 96.75 1 37.91 91 SER B C 1
ATOM 1365 O O . SER B 1 91 ? 4.008 14.484 96.375 1 37.91 91 SER B O 1
#

Organism: NCBI:txid40318

Sequence (182 aa):
MAYEISVTHARAELADLINRVVYGGERVVVTRHGKPLVALVSAADLERLAELDAAQEQVISSVSGVHEAPSVQPGRHRFGIAAEHRGPDASMAYEISVTHARAELADLINRVVYGGERVVVTRHGKPLVALVSAADLERLAELDAAQEQVISSVSGVHEAPSVQPGRHRFGIAAEHRGPDAS

Radius of gyration: 36.51 Å; Cα contacts (8 Å, |Δi|>4): 181; chains: 2; bounding box: 32×102×145 Å